Protein AF-A0A2V1B6U6-F1 (afdb_monomer)

Radius of gyration: 16.51 Å; Cα contacts (8 Å, |Δi|>4): 146; chains: 1; bounding box: 53×30×41 Å

Nearest PDB structures (foldseek):
  2rk9-assembly1_A  TM=6.531E-01  e=7.617E-02  Vibrio splendidus 12B01
  3zi1-assembly1_A  TM=4.401E-01  e=8.880E-01  Homo sapiens
  9asp-assembly1_B  TM=4.664E-01  e=2.098E+00  Homo sapiens
  6v5b-assembly1_C  TM=4.472E-01  e=2.852E+00  Homo sapiens
  9asn-assembly1_B  TM=4.969E-01  e=4.122E+00  Homo sapiens

Secondary structure (DSSP, 8-state):
--------GGG-EEEEEE-S-HHHHHHHHHHHH--EE-SS-EE-SSTTEEEEEEEEETTEEEEEEEEEPGGG-PPPPTT-TT---PEEEE--S-HHHHHHHHHHTT--

Foldseek 3Di:
DDPCPPPPPQQDKAKEWEDPDVVVVCVVCCVPPVKAKAPDWDQDPDPQWGTWIWIDDPPDTHYTYTYTDPPPPPPPPPVPPDDRPMDMDTRDPDDVVVVVVCVVVPHD

Sequence (108 aa):
MSTDSSNDPYAKVGIWIPVTDPVRARKFYTAVFDWKCMEFGSPSLLEDIKETYFFTRSGSLYGCFFLKNETKISPPDEKDKDTVDVHTVFAVKDIEESLELIEKNGGH

Solvent-accessible surface area (backbone atoms only — not comparable to full-atom values): 6538 Å² total; per-residue (Å²): 134,83,82,76,74,70,85,53,77,50,77,40,66,31,40,39,36,61,44,95,48,66,70,64,47,43,55,50,45,28,74,76,67,65,38,53,55,52,92,63,67,42,78,48,90,52,92,60,34,48,29,34,28,47,28,26,48,98,88,39,82,42,33,29,39,31,31,62,40,84,89,70,67,68,78,63,60,91,88,52,85,78,70,67,70,64,40,80,44,71,40,65,92,46,69,67,66,47,49,54,52,38,43,78,73,72,48,132

Structure (mmCIF, N/CA/C/O backbone):
data_AF-A0A2V1B6U6-F1
#
_entry.id   AF-A0A2V1B6U6-F1
#
loop_
_atom_site.group_PDB
_atom_site.id
_atom_site.type_symbol
_atom_site.label_atom_id
_atom_site.label_alt_id
_atom_site.label_comp_id
_atom_site.label_asym_id
_atom_site.label_entity_id
_atom_site.label_seq_id
_atom_site.pdbx_PDB_ins_code
_atom_site.Cartn_x
_atom_site.Cartn_y
_atom_site.Cartn_z
_atom_site.occupancy
_atom_site.B_iso_or_equiv
_atom_site.auth_seq_id
_atom_site.auth_comp_id
_atom_site.auth_asym_id
_atom_site.auth_atom_id
_atom_site.pdbx_PDB_model_num
ATOM 1 N N . MET A 1 1 ? -34.720 -5.688 -0.473 1.00 36.69 1 MET A N 1
ATOM 2 C CA . MET A 1 1 ? -33.281 -6.014 -0.459 1.00 36.69 1 MET A CA 1
ATOM 3 C C . MET A 1 1 ? -32.542 -4.693 -0.480 1.00 36.69 1 MET A C 1
ATOM 5 O O . MET A 1 1 ? -32.515 -4.050 -1.519 1.00 36.69 1 MET A O 1
ATOM 9 N N . SER A 1 2 ? -32.095 -4.224 0.682 1.00 41.50 2 SER A N 1
ATOM 10 C CA . SER A 1 2 ? -31.405 -2.941 0.803 1.00 41.50 2 SER A CA 1
ATOM 11 C C . SER A 1 2 ? -29.951 -3.146 0.408 1.00 41.50 2 SER A C 1
ATOM 13 O O . SER A 1 2 ? -29.221 -3.861 1.088 1.00 41.50 2 SER A O 1
ATOM 15 N N . THR A 1 3 ? -29.540 -2.573 -0.718 1.00 48.56 3 THR A N 1
ATOM 16 C CA . THR A 1 3 ? -28.125 -2.406 -1.047 1.00 48.56 3 THR A CA 1
ATOM 17 C C . THR A 1 3 ? -27.590 -1.265 -0.191 1.00 48.56 3 THR A C 1
ATOM 19 O O . THR A 1 3 ? -27.468 -0.137 -0.663 1.00 48.56 3 THR A O 1
ATOM 22 N N . ASP A 1 4 ? -27.317 -1.550 1.083 1.00 48.06 4 ASP A N 1
ATOM 23 C CA . ASP A 1 4 ? -26.451 -0.699 1.897 1.00 48.06 4 ASP A CA 1
ATOM 24 C C . ASP A 1 4 ? -25.028 -0.889 1.378 1.00 48.06 4 ASP A C 1
ATOM 26 O O . ASP A 1 4 ? -24.235 -1.693 1.864 1.00 48.06 4 ASP A O 1
ATOM 30 N N . SER A 1 5 ? -24.709 -0.174 0.306 1.00 51.88 5 SER A N 1
ATOM 31 C CA . SER A 1 5 ? -23.327 0.168 0.014 1.00 51.88 5 SER A CA 1
ATOM 32 C C . SER A 1 5 ? -22.955 1.228 1.039 1.00 51.88 5 SER A C 1
ATOM 34 O O . SER A 1 5 ? -23.082 2.421 0.760 1.00 51.88 5 SER A O 1
ATOM 36 N N . SER A 1 6 ? -22.608 0.813 2.263 1.00 53.06 6 SER A N 1
ATOM 37 C CA . SER A 1 6 ? -22.122 1.761 3.256 1.00 53.06 6 SER A CA 1
ATOM 38 C C . SER A 1 6 ? -20.915 2.460 2.635 1.00 53.06 6 SER A C 1
ATOM 40 O O . SER A 1 6 ? -19.881 1.862 2.347 1.00 53.06 6 SER A O 1
ATOM 42 N N . ASN A 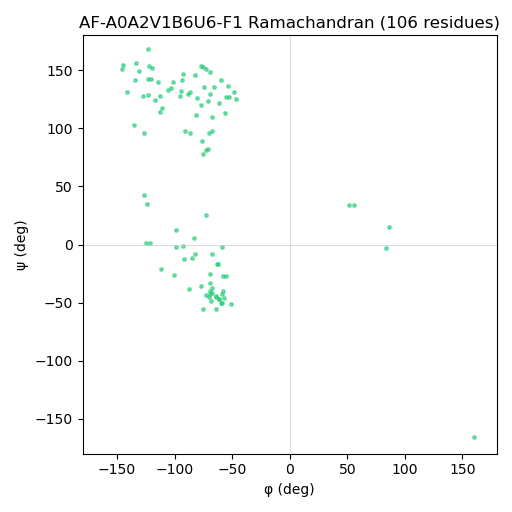1 7 ? -21.061 3.757 2.373 1.00 64.00 7 ASN A N 1
ATOM 43 C CA . ASN A 1 7 ? -19.972 4.620 1.921 1.00 64.00 7 ASN A CA 1
ATOM 44 C C . ASN A 1 7 ? -18.992 4.903 3.073 1.00 64.00 7 ASN A C 1
ATOM 46 O O . ASN A 1 7 ? -18.338 5.944 3.088 1.00 64.00 7 ASN A O 1
ATOM 50 N N . ASP A 1 8 ? -18.925 4.001 4.055 1.00 71.19 8 ASP A N 1
ATOM 51 C CA . ASP A 1 8 ? -18.088 4.127 5.228 1.00 71.19 8 ASP A CA 1
ATOM 52 C C . ASP A 1 8 ? -16.623 4.020 4.780 1.00 71.19 8 ASP A C 1
ATOM 54 O O . ASP A 1 8 ? -16.175 2.949 4.352 1.00 71.19 8 ASP A O 1
ATOM 58 N N . PRO A 1 9 ? -15.855 5.123 4.823 1.00 66.25 9 PRO A N 1
ATOM 59 C CA . PRO A 1 9 ? -14.458 5.093 4.419 1.00 66.25 9 PRO A CA 1
ATOM 60 C C . PRO A 1 9 ? -13.613 4.174 5.314 1.00 66.25 9 PRO A C 1
ATOM 62 O O . PRO A 1 9 ? -12.531 3.776 4.881 1.00 66.25 9 PRO A O 1
ATOM 65 N N . TYR A 1 10 ? -14.110 3.808 6.499 1.00 68.69 10 TYR A N 1
ATOM 66 C CA . TYR A 1 10 ? -13.459 2.941 7.481 1.00 68.69 10 TYR A CA 1
ATOM 67 C C . TYR A 1 10 ? -13.836 1.456 7.324 1.00 68.69 10 TYR A C 1
ATOM 69 O O . TYR A 1 10 ? -13.293 0.597 8.001 1.00 68.69 10 TYR A O 1
ATOM 77 N N . ALA A 1 11 ? -14.697 1.100 6.366 1.00 67.38 11 ALA A N 1
ATOM 78 C CA . ALA A 1 11 ? -14.914 -0.301 5.985 1.00 67.38 11 ALA A CA 1
ATOM 79 C C . ALA A 1 11 ? -13.860 -0.819 4.978 1.00 67.38 11 ALA A C 1
ATOM 81 O O . ALA A 1 11 ? -13.985 -1.920 4.438 1.00 67.38 11 ALA A O 1
ATOM 82 N N . LYS A 1 12 ? -12.837 -0.011 4.661 1.00 78.44 12 LYS A N 1
ATOM 83 C CA . LYS A 1 12 ? -11.862 -0.304 3.605 1.00 78.44 12 LYS A CA 1
ATOM 84 C C . LYS A 1 12 ? -10.689 -1.124 4.131 1.00 78.44 12 LYS A C 1
ATOM 86 O O . LYS A 1 12 ? -10.018 -0.740 5.086 1.00 78.44 12 LYS A O 1
ATOM 91 N N . VAL A 1 13 ? -10.403 -2.209 3.419 1.00 83.25 13 VAL A N 1
ATOM 92 C CA . VAL A 1 13 ? -9.197 -3.024 3.585 1.00 83.25 13 VAL A CA 1
ATOM 93 C C . VAL A 1 13 ? -8.227 -2.693 2.458 1.00 83.25 13 VAL A C 1
ATOM 95 O O . VAL A 1 13 ? -8.629 -2.596 1.297 1.00 83.25 13 VAL A O 1
ATOM 98 N N . GLY A 1 14 ? -6.957 -2.516 2.802 1.00 87.94 14 GLY A N 1
ATOM 99 C CA . GLY A 1 14 ? -5.870 -2.309 1.857 1.00 87.94 14 GLY A CA 1
ATOM 100 C C . GLY A 1 14 ? -4.758 -3.339 2.022 1.00 87.94 14 GLY A C 1
ATOM 101 O O . GLY A 1 14 ? -4.702 -4.073 3.008 1.00 87.94 14 GLY A O 1
ATOM 102 N N . ILE A 1 15 ? -3.856 -3.369 1.044 1.00 90.81 15 ILE A N 1
ATOM 103 C CA . ILE A 1 15 ? -2.701 -4.269 1.032 1.00 90.81 15 ILE A CA 1
ATOM 104 C C . ILE A 1 15 ? -1.416 -3.449 0.918 1.00 90.81 15 ILE A C 1
ATOM 106 O O . ILE A 1 15 ? -1.286 -2.603 0.035 1.00 90.81 15 ILE A O 1
ATOM 110 N N . TRP A 1 16 ? -0.464 -3.689 1.809 1.00 91.00 16 TRP A N 1
ATOM 111 C CA . TRP A 1 16 ? 0.848 -3.051 1.812 1.00 91.00 16 TRP A CA 1
ATOM 112 C C . TRP A 1 16 ? 1.899 -4.091 1.452 1.00 91.00 16 TRP A C 1
ATOM 114 O O . TRP A 1 16 ? 2.072 -5.088 2.149 1.00 91.00 16 TRP A O 1
ATOM 124 N N . ILE A 1 17 ? 2.584 -3.869 0.335 1.00 91.00 17 ILE A N 1
ATOM 125 C CA . ILE A 1 17 ? 3.505 -4.841 -0.256 1.00 91.00 17 ILE A CA 1
ATOM 126 C C . ILE A 1 17 ? 4.930 -4.282 -0.153 1.00 91.00 17 ILE A C 1
ATOM 128 O O . ILE A 1 17 ? 5.224 -3.276 -0.810 1.00 91.00 17 ILE A O 1
ATOM 132 N N . PRO A 1 18 ? 5.831 -4.903 0.629 1.00 90.06 18 PRO A N 1
ATOM 133 C CA . PRO A 1 18 ? 7.222 -4.487 0.648 1.00 90.06 18 PRO A CA 1
ATOM 134 C C . PRO A 1 18 ? 7.867 -4.764 -0.708 1.00 90.06 18 PRO A C 1
ATOM 136 O O . PRO A 1 18 ? 7.694 -5.831 -1.298 1.00 90.06 18 PRO A O 1
ATOM 139 N N . VAL A 1 19 ? 8.627 -3.803 -1.220 1.00 89.31 19 VAL A N 1
ATOM 140 C CA . VAL A 1 19 ? 9.375 -3.961 -2.471 1.00 89.31 19 VAL A CA 1
ATOM 141 C C . VAL A 1 19 ? 10.798 -3.451 -2.299 1.00 89.31 19 VAL A C 1
ATOM 143 O O . VAL A 1 19 ? 11.078 -2.630 -1.432 1.00 89.31 19 VAL A O 1
ATOM 146 N N . THR A 1 20 ? 11.708 -3.948 -3.131 1.00 87.69 20 THR A N 1
A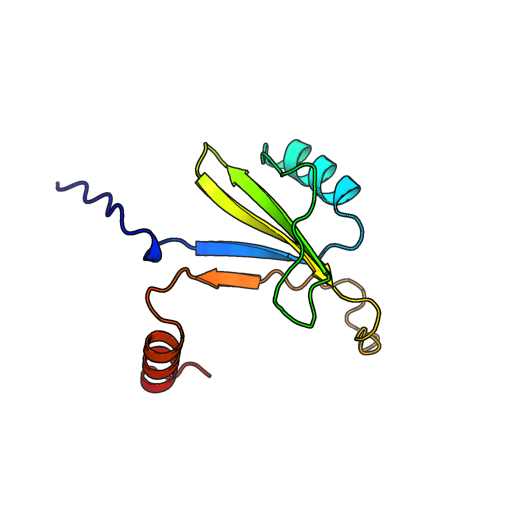TOM 147 C CA . THR A 1 20 ? 13.079 -3.425 -3.253 1.00 87.69 20 THR A CA 1
ATOM 148 C C . THR A 1 20 ? 13.233 -2.515 -4.470 1.00 87.69 20 THR A C 1
ATOM 150 O O . THR A 1 20 ? 14.066 -1.618 -4.476 1.00 87.69 20 THR A O 1
ATOM 153 N N . ASP A 1 21 ? 12.396 -2.723 -5.489 1.00 89.81 21 ASP A N 1
ATOM 154 C CA . ASP A 1 21 ? 12.348 -1.929 -6.712 1.00 89.81 21 ASP A CA 1
ATOM 155 C C . ASP A 1 21 ? 10.875 -1.615 -7.059 1.00 89.81 21 ASP A C 1
ATOM 157 O O . ASP A 1 21 ? 10.155 -2.485 -7.575 1.00 89.81 21 ASP A O 1
ATOM 161 N N . PRO A 1 22 ? 10.398 -0.385 -6.785 1.00 91.06 22 PRO A N 1
ATOM 162 C CA . PRO A 1 22 ? 9.020 0.011 -7.055 1.00 91.06 22 PRO A CA 1
ATOM 163 C C . PRO A 1 22 ? 8.734 0.118 -8.557 1.00 91.06 22 PRO A C 1
ATOM 165 O O . PRO A 1 22 ? 7.595 -0.087 -8.984 1.00 91.06 22 PRO A O 1
ATOM 168 N N . VAL A 1 23 ? 9.749 0.370 -9.391 1.00 93.12 23 VAL A N 1
ATOM 169 C CA . VAL A 1 23 ? 9.597 0.437 -10.851 1.00 93.12 23 VAL A CA 1
ATOM 170 C C . VAL A 1 23 ? 9.329 -0.955 -11.408 1.00 93.12 23 VAL A C 1
ATOM 172 O O . VAL A 1 23 ? 8.408 -1.128 -12.216 1.00 93.12 23 VAL A O 1
ATOM 175 N N . ARG A 1 24 ? 10.089 -1.961 -10.960 1.00 94.50 24 ARG A N 1
ATOM 176 C CA . A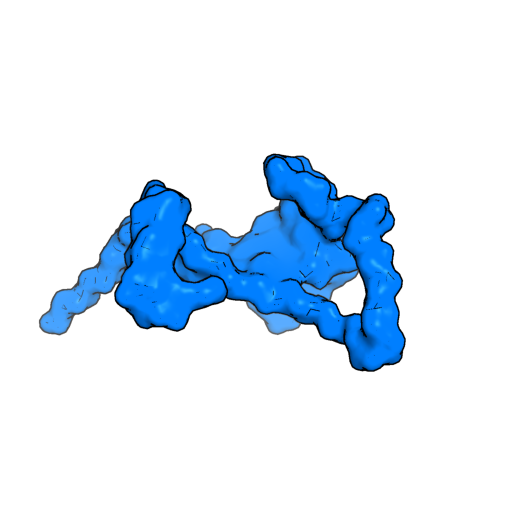RG A 1 24 ? 9.852 -3.367 -11.315 1.00 94.50 24 ARG A CA 1
ATOM 177 C C . ARG A 1 24 ? 8.484 -3.833 -10.829 1.00 94.50 24 ARG A C 1
ATOM 179 O O . ARG A 1 24 ? 7.748 -4.440 -11.606 1.00 94.50 24 ARG A O 1
ATOM 186 N N . ALA A 1 25 ? 8.135 -3.532 -9.577 1.00 93.00 25 ALA A N 1
ATOM 187 C CA . ALA A 1 25 ? 6.853 -3.916 -8.993 1.00 93.00 25 ALA A CA 1
ATOM 188 C C . ALA A 1 25 ? 5.677 -3.322 -9.778 1.00 93.00 25 ALA A C 1
ATOM 190 O O . ALA A 1 25 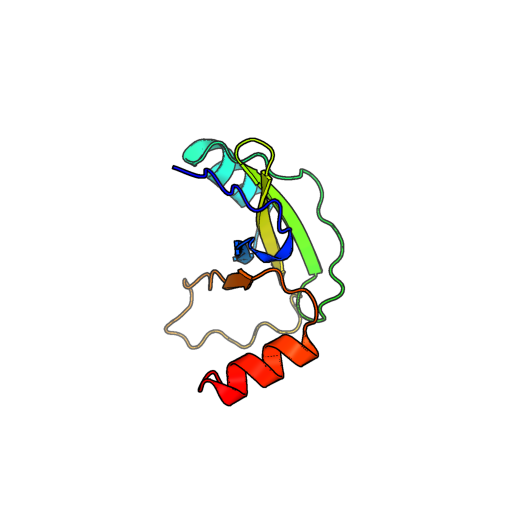? 4.812 -4.069 -10.229 1.00 93.00 25 ALA A O 1
ATOM 191 N N . ARG A 1 26 ? 5.687 -2.011 -10.047 1.00 93.94 26 ARG A N 1
ATOM 192 C CA . ARG A 1 26 ? 4.662 -1.342 -10.863 1.00 93.94 26 ARG A CA 1
ATOM 193 C C . ARG A 1 26 ? 4.452 -2.049 -12.200 1.00 93.94 26 ARG A C 1
ATOM 195 O O . ARG A 1 26 ? 3.326 -2.407 -12.521 1.00 93.94 26 ARG A O 1
ATOM 202 N N . LYS A 1 27 ? 5.525 -2.307 -12.955 1.00 94.88 27 LYS A N 1
ATOM 203 C CA . LYS A 1 27 ? 5.425 -3.000 -14.252 1.00 94.88 27 LYS A CA 1
ATOM 204 C C . LYS A 1 27 ? 4.762 -4.372 -14.120 1.00 94.88 27 LYS A C 1
ATOM 206 O O . LYS A 1 27 ? 3.879 -4.690 -14.910 1.00 94.88 27 LYS A O 1
ATOM 211 N N . PHE A 1 28 ? 5.168 -5.160 -13.125 1.00 94.62 28 PHE A N 1
ATOM 212 C CA . PHE A 1 28 ? 4.614 -6.491 -12.886 1.00 94.62 28 PHE A CA 1
ATOM 213 C C . PHE A 1 28 ? 3.127 -6.438 -12.513 1.00 94.62 28 PHE A C 1
ATOM 215 O O . PHE A 1 28 ? 2.305 -7.056 -13.184 1.00 94.62 28 PHE A O 1
ATOM 222 N N . TYR A 1 29 ? 2.762 -5.675 -11.479 1.00 93.00 29 TYR A N 1
ATOM 223 C CA . TYR A 1 29 ? 1.388 -5.645 -10.973 1.00 93.00 29 TYR A CA 1
ATOM 224 C C . TYR A 1 29 ? 0.416 -4.966 -11.946 1.00 93.00 29 TYR A C 1
ATOM 226 O O . TYR A 1 29 ? -0.729 -5.404 -12.061 1.00 93.00 29 TYR A O 1
ATOM 234 N N . THR A 1 30 ? 0.862 -3.962 -12.707 1.00 93.00 30 THR A N 1
ATOM 235 C CA . THR A 1 30 ? 0.072 -3.415 -13.818 1.00 93.00 30 THR A CA 1
ATOM 236 C C . THR A 1 30 ? -0.140 -4.466 -14.910 1.00 93.00 30 THR A C 1
ATOM 238 O O . THR A 1 30 ? -1.266 -4.638 -15.357 1.00 93.00 30 THR A O 1
ATOM 241 N N . ALA A 1 31 ? 0.893 -5.214 -15.314 1.00 95.50 31 ALA A N 1
ATOM 242 C CA . ALA A 1 31 ? 0.759 -6.215 -16.377 1.00 95.50 31 ALA A CA 1
ATOM 243 C C . ALA A 1 31 ? -0.118 -7.417 -15.982 1.00 95.50 31 ALA A C 1
ATOM 245 O O . ALA A 1 31 ? -0.852 -7.937 -16.817 1.00 95.50 31 ALA A O 1
ATOM 246 N N . VAL A 1 32 ? -0.036 -7.869 -14.727 1.00 94.56 32 VAL A N 1
ATOM 247 C CA . VAL A 1 32 ? -0.738 -9.077 -14.258 1.00 94.56 32 VAL A CA 1
ATOM 248 C C . VAL A 1 32 ? -2.159 -8.775 -13.780 1.00 94.56 32 VAL A C 1
ATOM 250 O O . VAL A 1 32 ? -3.063 -9.571 -14.020 1.00 94.56 32 VAL A O 1
ATOM 253 N N . PHE A 1 33 ? -2.370 -7.642 -13.105 1.00 90.44 33 PHE A N 1
ATOM 254 C CA . PHE A 1 33 ? -3.631 -7.348 -12.414 1.00 90.44 33 PHE A CA 1
ATOM 255 C C . PHE A 1 33 ? -4.335 -6.074 -12.892 1.00 90.44 33 PHE A C 1
ATOM 257 O O . PHE A 1 33 ? -5.374 -5.724 -12.328 1.00 90.44 33 PHE A O 1
ATOM 264 N N . ASP A 1 34 ? -3.779 -5.371 -13.884 1.00 90.44 34 ASP A N 1
ATOM 265 C CA . ASP A 1 34 ? -4.281 -4.077 -14.373 1.00 90.44 34 ASP A CA 1
ATOM 266 C C . ASP A 1 34 ? -4.394 -3.017 -13.256 1.00 90.44 34 ASP A C 1
ATOM 268 O O . ASP A 1 34 ? -5.298 -2.180 -13.209 1.00 90.44 34 ASP A O 1
ATOM 272 N N . TRP A 1 35 ? -3.476 -3.067 -12.284 1.00 92.38 35 TRP A N 1
ATOM 273 C CA . TRP A 1 35 ? -3.414 -2.064 -11.223 1.00 92.38 35 TRP A CA 1
ATOM 274 C C . TRP A 1 35 ? -2.837 -0.753 -11.746 1.00 92.38 35 TRP A C 1
ATOM 276 O O . TRP A 1 35 ? -1.795 -0.725 -12.408 1.00 92.38 35 TRP A O 1
ATOM 286 N N . LYS A 1 36 ? -3.478 0.358 -11.373 1.00 93.25 36 LYS A N 1
ATOM 287 C CA . LYS A 1 36 ? -2.978 1.707 -11.647 1.00 93.25 36 LYS A CA 1
ATOM 288 C C . LYS A 1 36 ? -2.114 2.162 -10.483 1.00 93.25 36 LYS A C 1
ATOM 290 O O . LYS A 1 36 ? -2.640 2.618 -9.467 1.00 93.25 36 LYS A O 1
ATOM 295 N N . CYS A 1 37 ? -0.805 2.014 -10.625 1.00 92.44 37 CYS A N 1
ATOM 296 C CA . CYS A 1 37 ? 0.163 2.394 -9.601 1.00 92.44 37 CYS A CA 1
ATOM 297 C C . CYS A 1 37 ? 0.675 3.818 -9.830 1.00 92.44 37 CYS A C 1
ATOM 299 O O . CYS A 1 37 ? 0.926 4.218 -10.969 1.00 92.44 37 CYS A O 1
ATOM 301 N N . MET A 1 38 ? 0.877 4.562 -8.745 1.00 91.50 38 MET A N 1
ATOM 302 C CA . MET A 1 38 ? 1.538 5.861 -8.788 1.00 91.50 38 MET A CA 1
ATOM 303 C C . MET A 1 38 ? 2.956 5.732 -9.345 1.00 91.50 38 MET A C 1
ATOM 305 O O . MET A 1 38 ? 3.669 4.764 -9.084 1.00 91.50 38 MET A O 1
ATOM 309 N N . GLU A 1 39 ? 3.352 6.724 -10.136 1.00 89.38 39 GLU A N 1
ATOM 310 C CA . GLU A 1 39 ? 4.682 6.776 -10.739 1.00 89.38 39 GLU A CA 1
ATOM 311 C C . GLU A 1 39 ? 5.766 7.204 -9.751 1.00 89.38 39 GLU A C 1
ATOM 313 O O . GLU A 1 39 ? 6.878 6.682 -9.795 1.00 89.38 39 GLU A O 1
ATOM 318 N N . PHE A 1 40 ? 5.420 8.117 -8.847 1.00 91.62 40 PHE A N 1
ATOM 319 C CA . PHE A 1 40 ? 6.336 8.693 -7.875 1.00 91.62 40 PHE A CA 1
ATOM 320 C C . PHE A 1 40 ? 5.939 8.280 -6.461 1.00 91.62 40 PHE A C 1
ATOM 322 O O . PHE A 1 40 ? 4.750 8.243 -6.127 1.00 91.62 40 PHE A O 1
ATOM 329 N N . GLY A 1 41 ? 6.947 7.972 -5.648 1.00 89.00 41 GLY A N 1
ATOM 330 C CA . GLY A 1 41 ? 6.770 7.647 -4.242 1.00 89.00 41 GLY A CA 1
ATOM 331 C C . GLY A 1 41 ? 6.436 8.885 -3.416 1.00 89.00 41 GLY A C 1
ATOM 332 O O . GLY A 1 41 ? 6.834 10.002 -3.748 1.00 89.00 41 GLY A O 1
ATOM 333 N N . SER A 1 42 ? 5.706 8.679 -2.326 1.00 91.44 42 SER A N 1
ATOM 334 C CA . SER A 1 42 ? 5.483 9.674 -1.278 1.00 91.44 42 SER A CA 1
ATOM 335 C C . SER A 1 42 ? 6.321 9.315 -0.050 1.00 91.44 42 SER A C 1
ATOM 337 O O . SER A 1 42 ? 6.295 8.145 0.353 1.00 91.44 42 SER A O 1
A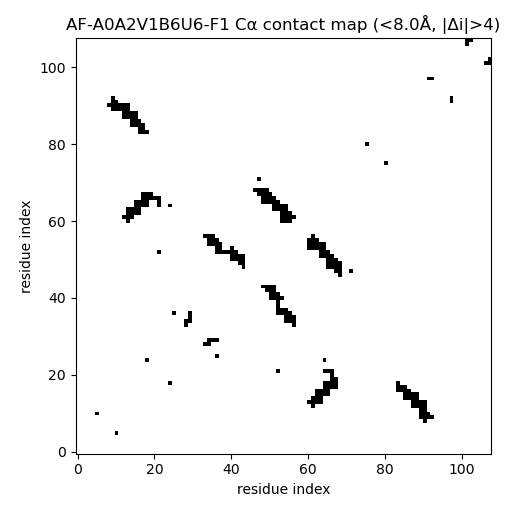TOM 339 N N . PRO A 1 43 ? 7.044 10.274 0.560 1.00 90.25 43 PRO A N 1
ATOM 340 C CA . PRO A 1 43 ? 7.739 10.044 1.822 1.00 90.25 43 PRO A CA 1
ATOM 341 C C . PRO A 1 43 ? 6.780 9.506 2.885 1.00 90.25 43 PRO A C 1
ATOM 343 O O . PRO A 1 43 ? 5.650 9.983 3.005 1.00 90.25 43 PRO A O 1
ATOM 346 N N . SER A 1 44 ? 7.221 8.506 3.642 1.00 85.75 44 SER A N 1
ATOM 347 C CA . SER A 1 44 ? 6.436 7.942 4.741 1.00 85.75 44 SER A CA 1
ATOM 348 C C . SER A 1 44 ? 6.773 8.628 6.065 1.00 85.75 44 SER A C 1
ATOM 350 O O . SER A 1 44 ? 7.909 9.030 6.298 1.00 85.75 44 SER A O 1
ATOM 352 N N . LEU A 1 45 ? 5.773 8.743 6.942 1.00 81.69 45 LEU A N 1
ATOM 353 C CA . LEU A 1 45 ? 5.948 9.203 8.326 1.00 81.69 45 LEU A CA 1
ATOM 354 C C . LEU A 1 45 ? 6.360 8.066 9.276 1.00 81.69 45 LEU A C 1
ATOM 356 O O . LEU A 1 45 ? 6.739 8.322 10.413 1.00 81.69 45 LEU A O 1
ATOM 360 N N . LEU A 1 46 ? 6.269 6.815 8.820 1.00 80.81 46 LEU A N 1
ATOM 361 C CA . LEU A 1 46 ? 6.666 5.635 9.585 1.00 80.81 46 LEU A CA 1
ATOM 362 C C . LEU A 1 46 ? 8.186 5.452 9.510 1.00 80.81 46 LEU A C 1
ATOM 364 O O . LEU A 1 46 ? 8.726 5.361 8.410 1.00 80.81 46 LEU A O 1
ATOM 368 N N . GLU A 1 47 ? 8.850 5.347 10.667 1.00 75.25 47 GLU A N 1
ATOM 369 C CA . GLU A 1 47 ? 10.321 5.337 10.797 1.00 75.25 47 GLU A CA 1
ATOM 370 C C . GLU A 1 47 ? 11.040 4.270 9.958 1.00 75.25 47 GLU A C 1
ATOM 372 O O . GLU A 1 47 ? 12.192 4.462 9.575 1.00 75.25 47 GLU A O 1
ATOM 377 N N . ASP A 1 48 ? 10.377 3.157 9.650 1.00 81.88 48 ASP A N 1
ATOM 378 C CA . ASP A 1 48 ? 10.991 2.018 8.955 1.00 81.88 48 ASP A CA 1
ATOM 379 C C . ASP A 1 48 ? 10.695 1.998 7.455 1.00 81.88 48 ASP A C 1
ATOM 381 O O . ASP A 1 48 ? 11.189 1.132 6.728 1.00 81.88 48 ASP A O 1
ATOM 385 N N . ILE A 1 49 ? 9.910 2.962 6.976 1.00 86.75 49 ILE A N 1
ATOM 386 C CA . ILE A 1 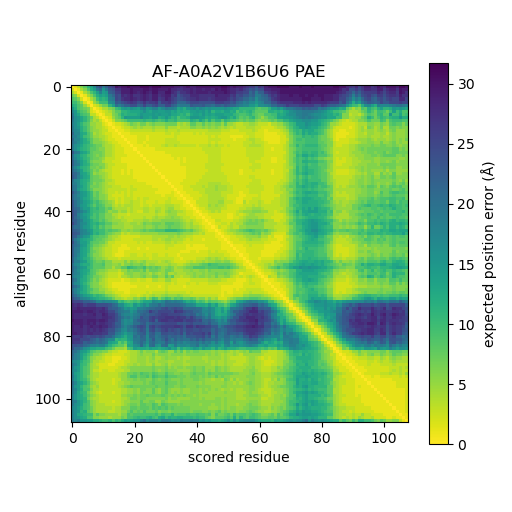49 ? 9.491 3.066 5.586 1.00 86.75 49 ILE A CA 1
ATOM 387 C C . ILE A 1 49 ? 10.047 4.361 5.008 1.00 86.75 49 ILE A C 1
ATOM 389 O O . ILE A 1 49 ? 9.793 5.451 5.507 1.00 86.75 49 ILE A O 1
ATOM 393 N N . LYS A 1 50 ? 10.785 4.234 3.911 1.00 88.69 50 LYS A N 1
ATOM 394 C CA . LYS A 1 50 ? 11.336 5.352 3.152 1.00 88.69 50 LYS A CA 1
ATOM 395 C C . LYS A 1 50 ? 10.244 6.040 2.337 1.00 88.69 50 LYS A C 1
ATOM 397 O O . LYS A 1 50 ? 10.012 7.240 2.447 1.00 88.69 50 LYS A O 1
ATOM 402 N N . GLU A 1 51 ? 9.562 5.254 1.510 1.00 92.38 51 GLU A N 1
ATOM 403 C CA . GLU A 1 51 ? 8.620 5.740 0.505 1.00 92.38 51 GLU A CA 1
ATOM 404 C C . GLU A 1 51 ? 7.460 4.767 0.325 1.00 92.38 51 GLU A C 1
ATOM 406 O O . GLU A 1 51 ? 7.621 3.552 0.460 1.00 92.38 51 GLU A O 1
ATOM 411 N N . THR A 1 52 ? 6.305 5.311 -0.050 1.00 92.94 52 THR A N 1
ATOM 412 C CA . THR A 1 52 ? 5.101 4.557 -0.411 1.00 92.94 52 THR A CA 1
ATOM 413 C C . THR A 1 52 ? 4.625 4.916 -1.816 1.00 92.94 52 THR A C 1
ATOM 415 O O . THR A 1 52 ? 4.683 6.068 -2.236 1.00 92.94 52 THR A O 1
ATOM 418 N N . TYR A 1 53 ? 4.138 3.921 -2.551 1.00 94.38 53 TYR A N 1
ATOM 419 C CA . TYR A 1 53 ? 3.652 4.036 -3.924 1.00 94.38 53 TYR A CA 1
ATOM 420 C C . TYR A 1 53 ? 2.241 3.460 -3.978 1.00 94.38 53 TYR A C 1
ATOM 422 O O . TYR A 1 53 ? 2.061 2.244 -4.070 1.00 94.38 53 TYR A O 1
ATOM 430 N N . PHE A 1 54 ? 1.226 4.318 -3.878 1.00 92.75 54 PHE A N 1
ATOM 431 C CA . PHE A 1 54 ? -0.160 3.858 -3.845 1.00 92.75 54 PHE A CA 1
ATOM 432 C C . PHE A 1 54 ? -0.605 3.293 -5.191 1.00 92.75 54 PHE A C 1
ATOM 434 O O . PHE A 1 54 ? -0.174 3.740 -6.258 1.00 92.75 54 PHE A O 1
ATOM 441 N N . PHE A 1 55 ? -1.506 2.321 -5.150 1.00 92.88 55 PHE A N 1
ATOM 442 C CA . PHE A 1 55 ? -2.150 1.788 -6.339 1.00 92.88 55 PHE A CA 1
ATOM 443 C C . PHE A 1 55 ? -3.663 1.711 -6.165 1.00 92.88 55 PHE A C 1
ATOM 445 O O . PHE A 1 55 ? -4.203 1.523 -5.071 1.00 92.88 55 PHE A O 1
ATOM 452 N N . THR A 1 56 ? -4.355 1.868 -7.288 1.00 90.31 56 THR A N 1
ATOM 453 C CA . THR A 1 56 ? -5.812 1.805 -7.360 1.00 90.31 56 THR A CA 1
ATOM 454 C C . THR A 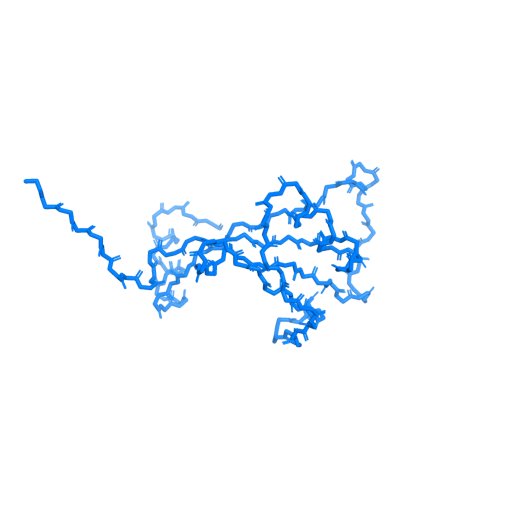1 56 ? -6.259 0.692 -8.294 1.00 90.31 56 THR A C 1
ATOM 456 O O . THR A 1 56 ? -5.579 0.352 -9.267 1.00 90.31 56 THR A O 1
ATOM 459 N N . ARG A 1 57 ? -7.443 0.152 -8.012 1.00 83.19 57 ARG A N 1
ATOM 460 C CA . ARG A 1 57 ? -8.163 -0.777 -8.883 1.00 83.19 57 ARG A CA 1
ATOM 461 C C . ARG A 1 57 ? -9.574 -0.244 -9.077 1.00 83.19 57 ARG A C 1
ATOM 463 O O . ARG A 1 57 ? -10.240 0.104 -8.105 1.00 83.19 57 ARG A O 1
ATOM 470 N N . SER A 1 58 ? -10.007 -0.117 -10.330 1.00 82.50 58 SER A N 1
ATOM 471 C CA . SER A 1 58 ? -11.339 0.413 -10.673 1.00 82.50 58 SER A CA 1
ATOM 472 C C . SER A 1 58 ? -11.668 1.762 -10.002 1.00 82.50 58 SER A C 1
ATOM 474 O O . SER A 1 58 ? -12.810 2.023 -9.643 1.00 82.50 58 SER A O 1
ATOM 476 N N . GLY A 1 59 ? -10.656 2.619 -9.807 1.00 77.69 59 GLY A N 1
ATOM 477 C CA . GLY A 1 59 ? -10.806 3.951 -9.207 1.00 77.69 59 GLY A CA 1
ATOM 478 C C . GLY A 1 59 ? -10.804 3.992 -7.675 1.00 77.69 59 GLY A C 1
ATOM 479 O O . GLY A 1 59 ? -10.829 5.081 -7.111 1.00 77.69 59 GLY A O 1
ATOM 480 N N . SER A 1 60 ? -10.727 2.846 -6.994 1.00 81.38 60 SER A N 1
ATOM 481 C CA . SER A 1 60 ? -10.620 2.779 -5.531 1.00 81.38 60 SER A CA 1
ATOM 482 C C . SER A 1 60 ? -9.187 2.512 -5.080 1.00 81.38 60 SER A C 1
ATOM 484 O O . SER A 1 60 ? -8.482 1.703 -5.689 1.00 81.38 60 SER A O 1
ATOM 486 N N . LEU A 1 61 ? -8.762 3.187 -4.005 1.00 82.31 61 LEU A N 1
ATOM 487 C CA . LEU A 1 61 ? -7.484 2.930 -3.343 1.00 82.31 61 LEU A CA 1
ATOM 488 C C . LEU A 1 61 ? -7.470 1.499 -2.807 1.00 82.31 61 LEU A C 1
ATOM 490 O O . LEU A 1 61 ? -8.344 1.132 -2.027 1.00 82.31 61 LEU A O 1
ATOM 494 N N . TYR A 1 62 ? -6.492 0.712 -3.250 1.00 85.12 62 TYR A N 1
ATOM 495 C CA . TYR A 1 62 ? -6.404 -0.711 -2.925 1.00 85.12 62 TYR A CA 1
ATOM 496 C C . TYR A 1 62 ? -5.207 -1.026 -2.020 1.00 85.12 62 TYR A C 1
ATOM 498 O O . TYR A 1 62 ? -5.198 -2.038 -1.325 1.00 85.12 62 TYR A O 1
ATOM 506 N N . GLY A 1 63 ? -4.195 -0.158 -1.994 1.00 91.69 63 GLY A N 1
ATOM 507 C CA . GLY A 1 63 ? -2.994 -0.393 -1.206 1.00 91.69 63 GLY A CA 1
ATOM 508 C C . GLY A 1 63 ? -1.801 0.429 -1.666 1.00 91.69 63 GLY A C 1
ATOM 509 O O . GLY A 1 63 ? -1.952 1.384 -2.436 1.00 91.69 63 GLY A O 1
ATOM 510 N N . CYS A 1 64 ? -0.615 0.050 -1.202 1.00 92.94 64 CYS A N 1
ATOM 511 C CA . CYS A 1 64 ? 0.641 0.628 -1.660 1.00 92.94 64 CYS A CA 1
ATOM 512 C C . CYS A 1 64 ? 1.776 -0.398 -1.719 1.00 92.94 64 CYS A C 1
ATOM 514 O O . CYS A 1 64 ? 1.788 -1.402 -1.004 1.00 92.94 64 CYS A O 1
ATOM 516 N N . PHE A 1 65 ? 2.753 -0.124 -2.580 1.00 93.69 65 PHE A N 1
ATOM 517 C CA . PHE A 1 65 ? 4.094 -0.666 -2.400 1.00 93.69 65 PHE A CA 1
ATOM 518 C C . PHE A 1 65 ? 4.844 0.213 -1.408 1.00 93.69 65 PHE A C 1
ATOM 520 O O . PHE A 1 65 ? 4.657 1.431 -1.427 1.00 93.69 65 PHE A O 1
ATOM 527 N N . PHE A 1 66 ? 5.721 -0.362 -0.593 1.00 91.56 66 PHE A N 1
ATOM 528 C CA . PHE A 1 66 ? 6.562 0.431 0.296 1.00 91.56 66 PHE A CA 1
ATOM 529 C C . PHE A 1 66 ? 8.020 -0.026 0.279 1.00 91.56 66 PHE A C 1
ATOM 531 O O . PHE A 1 66 ? 8.321 -1.218 0.194 1.00 91.56 66 PHE A O 1
ATOM 538 N N . LEU A 1 67 ? 8.923 0.951 0.337 1.00 88.94 67 LEU A N 1
ATOM 539 C CA . LEU A 1 67 ? 10.365 0.754 0.459 1.00 88.94 67 LEU A CA 1
ATOM 540 C C . LEU A 1 67 ? 10.753 0.853 1.931 1.00 88.94 67 LEU A C 1
ATOM 542 O O . LEU A 1 67 ? 10.430 1.852 2.571 1.00 88.94 67 LEU A O 1
ATOM 546 N N . LYS A 1 68 ? 11.470 -0.138 2.465 1.00 83.75 68 LYS A N 1
ATOM 547 C CA . LYS A 1 68 ? 12.033 -0.052 3.821 1.00 83.75 68 LYS A CA 1
ATOM 548 C C . LYS A 1 68 ? 13.279 0.839 3.848 1.00 83.75 68 LYS A C 1
ATOM 550 O O . LYS A 1 68 ? 13.981 0.962 2.844 1.00 83.75 68 LYS A O 1
ATOM 555 N N . ASN A 1 69 ? 13.565 1.440 4.999 1.00 76.94 69 ASN A N 1
ATOM 556 C CA . ASN A 1 69 ? 14.845 2.107 5.234 1.00 76.94 69 ASN A CA 1
ATOM 557 C C . ASN A 1 69 ? 15.975 1.064 5.329 1.00 76.94 69 ASN A C 1
ATOM 559 O O . ASN A 1 69 ? 15.875 0.090 6.073 1.00 76.94 69 ASN A O 1
ATOM 563 N N . GLU A 1 70 ? 17.064 1.270 4.581 1.00 65.62 70 GLU A N 1
ATOM 564 C CA . GLU A 1 70 ? 18.193 0.323 4.478 1.00 65.62 70 GLU A CA 1
ATOM 565 C C . GLU A 1 70 ? 18.920 0.081 5.819 1.00 65.62 70 GLU A C 1
ATOM 567 O O . GLU A 1 70 ? 19.640 -0.901 5.973 1.00 65.62 70 GLU A O 1
ATOM 572 N N . THR A 1 71 ? 18.715 0.946 6.816 1.00 54.72 71 THR A N 1
ATOM 573 C CA . THR A 1 71 ? 19.413 0.931 8.113 1.00 54.72 71 THR A CA 1
ATOM 574 C C . THR A 1 71 ? 18.843 -0.040 9.151 1.00 54.72 71 THR A C 1
ATOM 576 O O . THR A 1 71 ? 19.484 -0.248 10.179 1.00 54.72 71 THR A O 1
ATOM 579 N N . LYS A 1 72 ? 17.686 -0.669 8.900 1.00 48.41 72 LYS A N 1
ATOM 580 C CA . LYS A 1 72 ? 17.090 -1.701 9.775 1.00 48.41 72 LYS A CA 1
ATOM 581 C C . LYS A 1 72 ? 16.770 -2.988 9.012 1.00 48.41 72 LYS A C 1
ATOM 583 O O . LYS A 1 72 ? 15.723 -3.604 9.197 1.00 48.41 72 LYS A O 1
ATOM 588 N N . ILE A 1 73 ? 17.681 -3.418 8.143 1.00 49.81 73 ILE A N 1
ATOM 589 C CA . ILE A 1 73 ? 17.682 -4.811 7.694 1.00 49.81 73 ILE A CA 1
ATOM 590 C C . ILE A 1 73 ? 18.270 -5.617 8.855 1.00 49.81 73 ILE A C 1
ATOM 592 O O . ILE A 1 73 ? 19.485 -5.790 8.944 1.00 49.81 73 ILE A O 1
ATOM 596 N N . SER A 1 74 ? 17.422 -6.077 9.781 1.00 44.66 74 SER A N 1
ATOM 597 C CA . SER A 1 74 ? 17.790 -7.235 10.601 1.00 44.66 74 SER A CA 1
ATOM 598 C C . SER A 1 74 ? 18.294 -8.308 9.634 1.00 44.66 74 SER A C 1
ATOM 600 O O . SER A 1 74 ? 17.638 -8.511 8.604 1.00 44.66 74 SER A O 1
ATOM 602 N N . PRO A 1 75 ? 19.459 -8.938 9.879 1.00 42.12 75 PRO A N 1
ATOM 603 C CA . PRO A 1 75 ? 19.922 -9.999 9.003 1.00 42.12 75 PRO A CA 1
ATOM 604 C C . PRO A 1 75 ? 18.774 -11.004 8.881 1.00 42.12 75 PRO A C 1
ATOM 606 O O . PRO A 1 75 ? 18.217 -11.385 9.913 1.00 42.12 75 PRO A O 1
ATOM 609 N N . PRO A 1 76 ? 18.354 -11.359 7.655 1.00 47.16 76 PRO A N 1
ATOM 610 C CA . PRO A 1 76 ? 17.304 -12.343 7.487 1.00 47.16 76 PRO A CA 1
ATOM 611 C C . PRO A 1 76 ? 17.758 -13.590 8.235 1.00 47.16 76 PRO A C 1
ATOM 613 O O . PRO A 1 76 ? 18.873 -14.066 7.989 1.00 47.16 76 PRO A O 1
ATOM 616 N N . ASP A 1 77 ? 16.923 -14.109 9.139 1.00 47.19 77 ASP A N 1
ATOM 617 C CA . ASP A 1 77 ? 17.066 -15.500 9.547 1.00 47.19 77 ASP A CA 1
ATOM 618 C C . ASP A 1 77 ? 17.230 -16.291 8.246 1.00 47.19 77 ASP A C 1
ATOM 620 O O . ASP A 1 77 ? 16.449 -16.121 7.307 1.00 47.19 77 ASP A O 1
ATOM 624 N N . GLU A 1 78 ? 18.303 -17.077 8.126 1.00 49.28 78 GLU A N 1
ATOM 625 C CA . GLU A 1 78 ? 18.767 -17.644 6.847 1.00 49.28 78 GLU A CA 1
ATOM 626 C C . GLU A 1 78 ? 17.727 -18.530 6.127 1.00 49.28 78 GLU A C 1
ATOM 628 O O . GLU A 1 78 ? 17.977 -19.001 5.017 1.00 49.28 78 GLU A O 1
ATOM 633 N N . LYS A 1 79 ? 16.554 -18.734 6.733 1.00 48.59 79 LYS A N 1
ATOM 634 C CA . LYS A 1 79 ? 15.401 -19.454 6.196 1.00 48.59 79 LYS A CA 1
ATOM 635 C C . LYS A 1 79 ? 14.370 -18.587 5.459 1.00 48.59 79 LYS A C 1
ATOM 637 O O . LYS A 1 79 ? 13.557 -19.170 4.753 1.00 48.59 79 LYS A O 1
ATOM 642 N N . ASP A 1 80 ? 14.420 -17.257 5.560 1.00 48.97 80 ASP A N 1
ATOM 643 C CA . ASP A 1 80 ? 13.350 -16.349 5.094 1.00 48.97 80 ASP A CA 1
ATOM 644 C C . ASP A 1 80 ? 13.832 -15.290 4.083 1.00 48.97 80 ASP A C 1
ATOM 646 O O . ASP A 1 80 ? 13.375 -14.152 4.038 1.00 48.97 80 ASP A O 1
ATOM 650 N N . LYS A 1 81 ? 14.788 -15.645 3.217 1.00 48.03 81 LYS A N 1
ATOM 651 C CA . LYS A 1 81 ? 15.319 -14.705 2.209 1.00 48.03 81 LYS A CA 1
ATOM 652 C C . LYS A 1 81 ? 14.320 -14.307 1.108 1.00 48.03 81 LYS A C 1
ATOM 654 O O . LYS A 1 81 ? 14.623 -13.381 0.360 1.00 48.03 81 LYS A O 1
ATOM 659 N N . ASP A 1 82 ? 13.153 -14.949 1.041 1.00 49.09 82 ASP A N 1
ATOM 660 C CA . ASP A 1 82 ? 12.168 -14.768 -0.036 1.00 49.09 82 ASP A CA 1
ATOM 661 C C . ASP A 1 82 ? 10.756 -14.370 0.439 1.00 49.09 82 ASP A C 1
ATOM 663 O O . ASP A 1 82 ? 9.856 -14.196 -0.389 1.00 49.09 82 ASP A O 1
ATOM 667 N N . THR A 1 83 ? 10.520 -14.189 1.741 1.00 49.38 83 THR A N 1
ATOM 668 C CA . THR A 1 83 ? 9.196 -13.813 2.258 1.00 49.38 83 THR A CA 1
ATOM 669 C C . THR A 1 83 ? 9.018 -12.296 2.247 1.00 49.38 83 THR A C 1
ATOM 671 O O . THR A 1 83 ? 9.434 -11.538 3.120 1.00 49.38 83 THR A O 1
ATOM 674 N N . VAL A 1 84 ? 8.382 -11.826 1.176 1.00 56.12 84 VAL A N 1
ATOM 675 C CA . VAL A 1 84 ? 7.764 -10.501 1.124 1.00 56.12 84 VAL A CA 1
ATOM 676 C C . VAL A 1 84 ? 6.545 -10.551 2.044 1.00 56.12 84 VAL A C 1
ATOM 678 O O . VAL A 1 84 ? 5.485 -11.009 1.620 1.00 56.12 84 VAL A O 1
ATOM 681 N N . ASP A 1 85 ? 6.686 -10.116 3.296 1.00 69.00 85 ASP A N 1
ATOM 682 C CA . ASP A 1 85 ? 5.544 -10.039 4.213 1.00 69.00 85 ASP A CA 1
ATOM 683 C C . ASP A 1 85 ? 4.564 -8.969 3.733 1.00 69.00 85 ASP A C 1
ATOM 685 O O . ASP A 1 85 ? 4.742 -7.766 3.923 1.00 69.00 85 ASP A O 1
ATOM 689 N N . VAL A 1 86 ? 3.526 -9.422 3.039 1.00 82.31 86 VAL A N 1
ATOM 690 C CA . VAL A 1 86 ? 2.423 -8.583 2.592 1.00 82.31 86 VAL A CA 1
ATOM 691 C C . VAL A 1 86 ? 1.518 -8.307 3.786 1.00 82.31 86 VAL A C 1
ATOM 693 O O . VAL A 1 86 ? 0.938 -9.223 4.367 1.00 82.31 86 VAL A O 1
ATOM 696 N N . HIS A 1 87 ? 1.353 -7.033 4.130 1.00 85.25 87 HIS A N 1
ATOM 697 C CA . HIS A 1 87 ? 0.518 -6.625 5.251 1.00 85.25 87 HIS A CA 1
ATOM 698 C C . HIS A 1 87 ? -0.893 -6.288 4.776 1.00 85.25 87 HIS A C 1
ATOM 700 O O . HIS A 1 87 ? -1.085 -5.527 3.826 1.00 85.25 87 HIS A O 1
ATOM 706 N N . THR A 1 88 ? -1.895 -6.823 5.468 1.00 87.06 88 THR A N 1
ATOM 707 C CA . THR A 1 88 ? -3.275 -6.346 5.336 1.00 87.06 88 THR A CA 1
ATOM 708 C C . THR A 1 88 ? -3.469 -5.184 6.299 1.00 87.06 88 THR A C 1
ATOM 710 O O . THR A 1 88 ? -3.113 -5.288 7.469 1.00 87.06 88 THR A O 1
ATOM 713 N N . VAL A 1 89 ? -4.026 -4.080 5.815 1.00 87.44 89 VAL A N 1
ATOM 714 C CA . VAL A 1 89 ? -4.307 -2.887 6.622 1.00 87.44 89 VAL A CA 1
ATOM 715 C C . VAL A 1 89 ? -5.790 -2.565 6.597 1.00 87.44 89 VAL A C 1
ATOM 717 O O . VAL A 1 89 ? -6.449 -2.678 5.563 1.00 87.44 89 VAL A O 1
ATOM 720 N N . PHE A 1 90 ? -6.303 -2.123 7.738 1.00 87.19 90 PHE A N 1
ATOM 721 C CA . PHE A 1 90 ? -7.698 -1.748 7.921 1.00 87.19 90 PHE A CA 1
ATOM 722 C C . PHE A 1 90 ? -7.768 -0.246 8.165 1.00 87.19 90 PHE A C 1
ATOM 724 O O . PHE A 1 90 ? -7.054 0.283 9.017 1.00 87.19 90 PHE A O 1
ATOM 731 N N . ALA A 1 91 ? -8.603 0.452 7.400 1.00 85.19 91 ALA A N 1
ATOM 732 C CA . ALA A 1 91 ? -8.900 1.845 7.686 1.00 85.19 91 ALA A CA 1
ATOM 733 C C . ALA A 1 91 ? -9.757 1.902 8.952 1.00 85.19 91 ALA A C 1
ATOM 735 O O . ALA A 1 91 ? -10.821 1.303 8.997 1.00 85.19 91 ALA A O 1
ATOM 736 N N . VAL A 1 92 ? -9.311 2.630 9.968 1.00 87.94 92 VAL A N 1
ATOM 737 C CA . VAL A 1 92 ? -10.063 2.803 11.213 1.00 87.94 92 VAL A CA 1
ATOM 738 C C . VAL A 1 92 ? -10.310 4.277 11.480 1.00 87.94 92 VAL A C 1
ATOM 740 O O . VAL A 1 92 ? -9.573 5.138 10.996 1.00 87.94 92 VAL A O 1
ATOM 743 N N . LYS A 1 93 ? -11.383 4.569 12.214 1.00 87.62 93 LYS A N 1
ATOM 744 C CA . LYS A 1 93 ? -11.758 5.944 12.552 1.00 87.62 93 LYS A CA 1
ATOM 745 C C . LYS A 1 93 ? -10.772 6.570 13.532 1.00 87.62 93 LYS A C 1
ATOM 747 O O . LYS A 1 93 ? -10.395 7.724 13.355 1.00 87.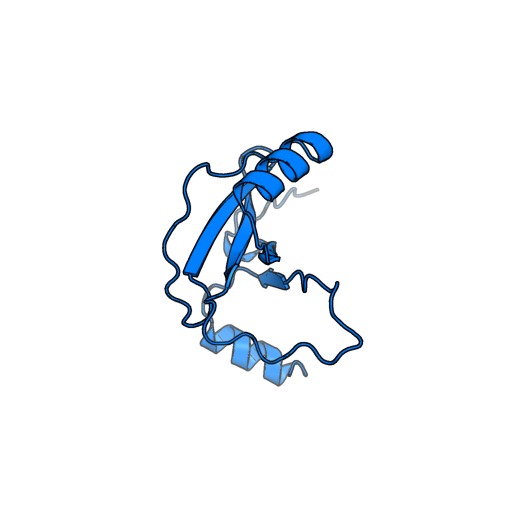62 93 LYS A O 1
ATOM 752 N N . ASP A 1 94 ? -10.374 5.787 14.525 1.00 90.31 94 ASP A N 1
ATOM 753 C CA . ASP A 1 94 ? -9.419 6.150 15.559 1.00 90.31 94 ASP A CA 1
ATOM 754 C C . ASP A 1 94 ? -8.540 4.932 15.861 1.00 90.31 94 ASP A C 1
ATOM 756 O O . ASP A 1 94 ? -9.048 3.815 15.992 1.00 90.31 94 ASP A O 1
ATOM 760 N N . ILE A 1 95 ? -7.222 5.131 15.880 1.00 89.38 95 ILE A N 1
ATOM 761 C CA . ILE A 1 95 ? -6.260 4.037 16.047 1.00 89.38 95 ILE A CA 1
ATOM 762 C C . ILE A 1 95 ? -6.282 3.527 17.489 1.00 89.38 95 ILE A C 1
ATOM 764 O O . ILE A 1 95 ? -6.291 2.316 17.685 1.00 89.38 95 ILE A O 1
ATOM 768 N N . GLU A 1 96 ? -6.320 4.417 18.479 1.00 93.44 96 GLU A N 1
ATOM 769 C CA . GLU A 1 96 ? -6.248 4.054 19.898 1.00 93.44 96 GLU A CA 1
ATOM 770 C C . GLU A 1 96 ? -7.514 3.304 20.322 1.00 93.44 96 GLU A C 1
ATOM 772 O O . GLU A 1 96 ? -7.421 2.187 20.829 1.00 93.44 96 GLU A O 1
ATOM 777 N N . GLU A 1 97 ? -8.695 3.835 19.986 1.00 94.12 97 GLU A N 1
ATOM 778 C CA . GLU A 1 97 ? -9.985 3.177 20.252 1.00 94.12 97 GLU A CA 1
ATOM 779 C C . GLU A 1 97 ? -10.051 1.790 19.594 1.00 94.12 97 GLU A C 1
ATOM 781 O O . GLU A 1 97 ? -10.549 0.820 20.174 1.00 94.12 97 GLU A O 1
ATOM 786 N N . SER A 1 98 ? -9.520 1.675 18.373 1.00 92.38 98 SER A N 1
ATOM 787 C CA . SER A 1 98 ? -9.50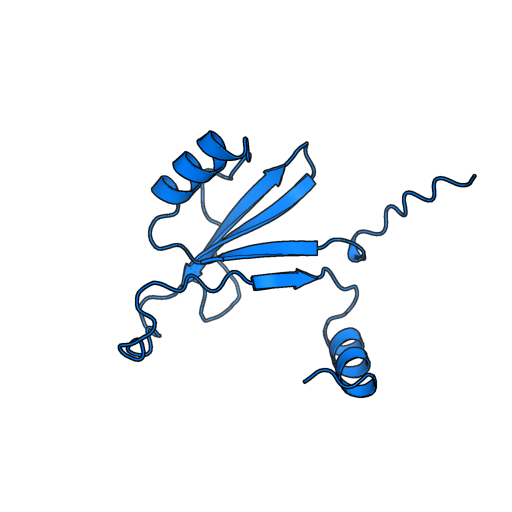8 0.402 17.652 1.00 92.38 98 SER A CA 1
ATOM 788 C C . SER A 1 98 ? -8.560 -0.607 18.286 1.00 92.38 98 SER A C 1
ATOM 790 O O . SER A 1 98 ? -8.915 -1.780 18.373 1.00 92.38 98 SER A O 1
ATOM 792 N N . LEU A 1 99 ? -7.381 -0.179 18.743 1.00 92.81 99 LEU A N 1
ATOM 793 C CA . LEU A 1 99 ? -6.426 -1.050 19.432 1.00 92.81 99 LEU A CA 1
ATOM 794 C C . LEU A 1 99 ? -6.999 -1.563 20.757 1.00 92.81 99 LEU A C 1
ATOM 796 O O . LEU A 1 99 ? -6.952 -2.768 21.003 1.00 92.81 99 LEU A O 1
ATOM 800 N N . GLU A 1 100 ? -7.624 -0.694 21.553 1.00 95.25 100 GLU A N 1
ATOM 801 C CA . GLU A 1 100 ? -8.310 -1.096 22.789 1.00 95.25 100 GLU A CA 1
ATOM 802 C C . GLU A 1 100 ? -9.417 -2.122 22.513 1.00 95.25 100 GLU A C 1
ATOM 804 O O . GLU A 1 100 ? -9.570 -3.115 23.233 1.00 95.25 100 GLU A O 1
ATOM 809 N N . LEU A 1 101 ? -10.198 -1.913 21.447 1.00 94.31 101 LEU A N 1
ATOM 810 C CA . LEU A 1 101 ? -11.251 -2.844 21.060 1.00 94.31 101 LEU A CA 1
ATOM 811 C C . LEU A 1 101 ? -10.677 -4.183 20.583 1.00 94.31 101 LEU A C 1
ATOM 813 O O . LEU A 1 101 ? -11.223 -5.229 20.937 1.00 94.31 101 LEU A O 1
ATOM 817 N N . ILE A 1 102 ? -9.600 -4.168 19.796 1.00 93.12 102 ILE A N 1
ATOM 818 C CA . ILE A 1 102 ? -8.906 -5.375 19.330 1.00 93.12 102 ILE A CA 1
ATOM 819 C C . ILE A 1 102 ? -8.422 -6.188 20.532 1.00 93.12 102 ILE A C 1
ATOM 821 O O . ILE A 1 102 ? -8.750 -7.373 20.627 1.00 93.12 102 ILE A O 1
ATOM 825 N N . GLU A 1 103 ? -7.738 -5.552 21.483 1.00 95.31 103 GLU A N 1
ATOM 826 C CA . GLU A 1 103 ? -7.229 -6.211 22.690 1.00 95.31 103 GLU A CA 1
ATOM 827 C C . GLU A 1 103 ? -8.367 -6.800 23.532 1.00 95.31 103 GLU A C 1
ATOM 829 O O . GLU A 1 103 ? -8.347 -7.979 23.896 1.00 95.31 103 GLU A O 1
ATOM 834 N N . LYS A 1 104 ? -9.436 -6.027 23.761 1.00 96.31 104 LYS A N 1
ATOM 835 C CA . LYS A 1 104 ? -10.625 -6.484 24.499 1.00 96.31 104 LYS A CA 1
ATOM 836 C C . LYS A 1 104 ? -11.288 -7.716 23.873 1.00 96.31 104 LYS A C 1
ATOM 838 O O . LYS A 1 104 ? -11.947 -8.478 24.581 1.00 96.31 104 LYS A O 1
ATOM 843 N N . ASN A 1 105 ? -11.141 -7.906 22.564 1.00 96.19 105 ASN A N 1
ATOM 844 C CA . ASN A 1 105 ? -11.689 -9.046 21.830 1.00 96.19 105 ASN A CA 1
ATOM 845 C C . ASN A 1 105 ? -10.652 -10.157 21.569 1.00 96.19 105 ASN A C 1
ATOM 847 O O . ASN A 1 105 ? -10.935 -11.079 20.804 1.00 96.19 105 ASN A O 1
ATOM 851 N N . GLY A 1 106 ? -9.488 -10.114 22.227 1.00 94.00 106 GLY A N 1
ATOM 852 C CA . GLY A 1 106 ? -8.473 -11.172 22.181 1.00 94.00 106 GLY A CA 1
ATOM 853 C C . GLY A 1 106 ? -7.482 -11.069 21.020 1.00 94.00 106 GLY A C 1
ATOM 854 O O . GLY A 1 106 ? -6.806 -12.052 20.720 1.00 94.00 106 GLY A O 1
ATOM 855 N N . GLY A 1 107 ? -7.403 -9.918 20.351 1.00 88.81 107 GLY A N 1
ATOM 856 C CA . GLY A 1 107 ? -6.270 -9.594 19.486 1.00 88.81 107 GLY A CA 1
ATOM 857 C C . GLY A 1 107 ? -5.037 -9.213 20.309 1.00 88.81 107 GLY A C 1
ATOM 858 O O . GLY A 1 107 ? -5.161 -8.734 21.436 1.00 88.81 107 GLY A O 1
ATOM 859 N N . HIS A 1 108 ? -3.852 -9.443 19.745 1.00 67.69 108 HIS A N 1
ATOM 860 C CA . HIS A 1 108 ? -2.554 -9.183 20.368 1.00 67.69 108 HIS A CA 1
ATOM 861 C C . HIS A 1 108 ? -1.610 -8.522 19.368 1.00 67.69 108 HIS A C 1
ATOM 863 O O . HIS A 1 108 ? -1.703 -8.878 18.169 1.00 67.69 108 HIS A O 1
#

Mean predicted aligned error: 9.16 Å

pLDDT: mean 80.18, std 16.94, range [36.69, 96.31]